Protein AF-A0A7M2ZUW9-F1 (afdb_monomer_lite)

Organism: Pseudomonas aeruginosa (NCBI:txid287)

Radius of gyration: 16.13 Å; chains: 1; bounding box: 37×54×38 Å

pLDDT: mean 88.54, std 17.33, range [37.97, 98.56]

Foldseek 3Di:
DDDPPPPPCPPCLPQDQWPAWAAAPWKIWTQGPDQPPLVVVQVVQVWDAQCDPPQPSHRTIIGTPVSCPVCVVVSVVVSCVSSVVSYNDDPVNSVVRVVVNVVVHDNCNPCPPVDD

Structure (mmCIF, N/CA/C/O backbone):
data_AF-A0A7M2ZUW9-F1
#
_entry.id   AF-A0A7M2ZUW9-F1
#
loop_
_atom_site.group_PDB
_atom_site.id
_atom_site.type_symbol
_atom_site.label_atom_id
_atom_site.label_alt_id
_atom_site.label_comp_id
_atom_site.label_asym_id
_atom_site.label_entity_id
_atom_site.label_seq_id
_atom_site.pdbx_PDB_ins_code
_atom_site.Cartn_x
_atom_site.Cartn_y
_atom_site.Cartn_z
_atom_site.occupancy
_atom_site.B_iso_or_equiv
_atom_site.auth_seq_id
_atom_site.auth_comp_id
_atom_site.auth_asym_id
_atom_site.auth_atom_id
_atom_site.pdbx_PDB_model_num
ATOM 1 N N . MET A 1 1 ? 0.324 41.805 22.490 1.00 40.81 1 MET A N 1
ATOM 2 C CA . MET A 1 1 ? 1.015 40.715 21.763 1.00 40.81 1 MET A CA 1
ATOM 3 C C . MET A 1 1 ? 0.076 39.527 21.674 1.00 40.81 1 MET A C 1
ATOM 5 O O . MET A 1 1 ? -0.196 38.891 22.684 1.00 40.81 1 MET A O 1
ATOM 9 N N . ASN A 1 2 ? -0.493 39.295 20.494 1.00 39.06 2 ASN A N 1
ATOM 10 C CA . ASN A 1 2 ? -1.457 38.225 20.265 1.00 39.06 2 ASN A CA 1
ATOM 11 C C . ASN A 1 2 ? -0.671 36.925 20.035 1.00 39.06 2 ASN A C 1
ATOM 13 O O . ASN A 1 2 ? 0.055 36.821 19.048 1.00 39.06 2 ASN A O 1
ATOM 17 N N . ARG A 1 3 ? -0.736 35.967 20.968 1.00 40.97 3 ARG A N 1
ATOM 18 C CA . ARG A 1 3 ? -0.115 34.648 20.773 1.00 40.97 3 ARG A CA 1
ATOM 19 C C . ARG A 1 3 ? -0.867 33.942 19.640 1.00 40.97 3 ARG A C 1
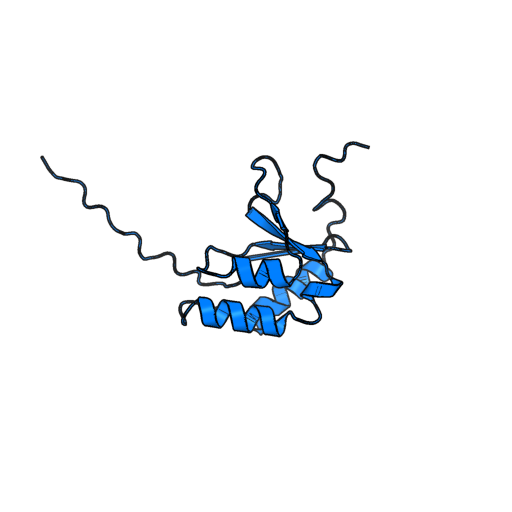ATOM 21 O O . ARG A 1 3 ? -2.083 33.787 19.768 1.00 40.97 3 ARG A O 1
ATOM 28 N N . PRO A 1 4 ? -0.203 33.496 18.561 1.00 43.94 4 PRO A N 1
ATOM 29 C CA . PRO A 1 4 ? -0.875 32.676 17.570 1.00 43.94 4 PRO A CA 1
ATOM 30 C C . PRO A 1 4 ? -1.297 31.381 18.263 1.00 43.94 4 PRO A C 1
ATOM 32 O O . PRO A 1 4 ? -0.465 30.601 18.728 1.00 43.94 4 PRO A O 1
ATOM 35 N N . ARG A 1 5 ? -2.613 31.180 18.393 1.00 48.50 5 ARG A N 1
ATOM 36 C CA . ARG A 1 5 ? -3.166 29.880 18.759 1.00 48.50 5 ARG A CA 1
ATOM 37 C C . ARG A 1 5 ? -2.689 28.903 17.693 1.00 48.50 5 ARG A C 1
ATOM 39 O O . ARG A 1 5 ? -3.037 29.057 16.524 1.00 48.50 5 ARG A O 1
ATOM 46 N N . LEU A 1 6 ? -1.899 27.916 18.109 1.00 50.28 6 LEU A N 1
ATOM 47 C CA . LEU A 1 6 ? -1.754 26.662 17.386 1.00 50.28 6 LEU A CA 1
ATOM 48 C C . LEU A 1 6 ? -3.166 26.106 17.226 1.00 50.28 6 LEU A C 1
ATOM 50 O O . LEU A 1 6 ? -3.722 25.484 18.129 1.00 50.28 6 LEU A O 1
ATOM 54 N N . VAL A 1 7 ? -3.781 26.410 16.088 1.00 43.12 7 VAL A N 1
ATOM 55 C CA . VAL A 1 7 ? -4.896 25.633 15.578 1.00 43.12 7 VAL A CA 1
ATOM 56 C C . VAL A 1 7 ? -4.293 24.256 15.368 1.00 43.12 7 VAL A C 1
ATOM 58 O O . VAL A 1 7 ? -3.577 24.023 14.394 1.00 43.12 7 VAL A O 1
ATOM 61 N N . ASN A 1 8 ? -4.507 23.364 16.333 1.00 37.97 8 ASN A N 1
ATOM 62 C CA . ASN A 1 8 ? -4.425 21.940 16.085 1.00 37.97 8 ASN A CA 1
ATOM 63 C C . ASN A 1 8 ? -5.299 21.703 14.852 1.00 37.97 8 ASN A C 1
ATOM 65 O O . ASN A 1 8 ? -6.524 21.712 14.945 1.00 37.97 8 ASN A O 1
ATOM 69 N N . ARG A 1 9 ? -4.679 21.544 13.678 1.00 40.56 9 ARG A N 1
ATOM 70 C CA . ARG A 1 9 ? -5.314 20.890 12.535 1.00 40.56 9 ARG A CA 1
ATOM 71 C C . ARG A 1 9 ? -5.502 19.428 12.920 1.00 40.56 9 ARG A C 1
ATOM 73 O O . ARG A 1 9 ? -4.834 18.545 12.400 1.00 40.56 9 ARG A O 1
ATOM 80 N N . THR A 1 10 ? -6.422 19.154 13.830 1.00 46.19 10 THR A N 1
ATOM 81 C CA . THR A 1 10 ? -7.003 17.829 14.062 1.00 46.19 10 THR A CA 1
ATOM 82 C C . THR A 1 10 ? -8.004 17.493 12.946 1.00 46.19 10 THR A C 1
ATOM 84 O O . THR A 1 10 ? -9.065 16.937 13.187 1.00 46.19 10 THR A O 1
ATOM 87 N N . SER A 1 11 ? -7.684 17.848 11.696 1.00 44.81 11 SER A N 1
ATOM 88 C CA . SER A 1 11 ? -8.588 17.791 10.535 1.00 44.81 11 SER A CA 1
ATOM 89 C C . SER A 1 11 ? -7.877 17.213 9.311 1.00 44.81 11 SER A C 1
ATOM 91 O O . SER A 1 11 ? -7.959 17.745 8.210 1.00 44.81 11 SER A O 1
ATOM 93 N N . ALA A 1 12 ? -7.105 16.153 9.511 1.00 52.25 12 ALA A N 1
ATOM 94 C CA . ALA A 1 12 ? -6.612 15.323 8.419 1.00 52.25 12 ALA A CA 1
ATOM 95 C C . ALA A 1 12 ? -6.783 13.858 8.810 1.00 52.25 12 ALA A C 1
ATOM 97 O O . ALA A 1 12 ? -5.845 13.069 8.774 1.00 52.25 12 ALA A O 1
ATOM 98 N N . THR A 1 13 ? -7.986 13.504 9.253 1.00 52.25 13 THR A N 1
ATOM 99 C CA . THR A 1 13 ? -8.409 12.112 9.216 1.00 52.25 13 THR A CA 1
ATOM 100 C C . THR A 1 13 ? -8.321 11.646 7.768 1.00 52.25 13 THR A C 1
ATOM 102 O O . THR A 1 13 ? -8.842 12.328 6.878 1.00 52.25 13 THR A O 1
ATOM 105 N N . PRO A 1 14 ? -7.581 10.566 7.483 1.00 57.66 14 PRO A N 1
ATOM 106 C CA . PRO A 1 14 ? -7.454 10.106 6.120 1.00 57.66 14 PRO A CA 1
ATOM 107 C C . PRO A 1 14 ? -8.813 9.583 5.664 1.00 57.66 14 PRO A C 1
ATOM 109 O O . PRO A 1 14 ? -9.235 8.500 6.046 1.00 57.66 14 PRO A O 1
ATOM 112 N N . SER A 1 15 ? -9.495 10.345 4.806 1.00 73.00 15 SER A N 1
ATOM 113 C CA . SER A 1 15 ? -10.738 9.894 4.169 1.00 73.00 15 SER A CA 1
ATOM 114 C C . SER A 1 15 ? -10.554 8.565 3.423 1.00 73.00 15 SER A C 1
ATOM 116 O O . SER A 1 15 ? -11.504 7.810 3.246 1.00 73.00 15 SER A O 1
ATOM 118 N N . THR A 1 16 ? -9.320 8.245 3.025 1.00 91.81 16 THR A N 1
ATOM 119 C CA . THR A 1 16 ? -8.957 7.029 2.293 1.00 91.81 16 THR A CA 1
ATOM 120 C C . THR A 1 16 ? -7.869 6.248 3.019 1.00 91.81 16 THR A C 1
ATOM 122 O O . THR A 1 16 ? -6.930 6.837 3.540 1.00 91.81 16 THR A O 1
ATOM 125 N N . LEU A 1 17 ? -7.969 4.920 3.041 1.00 96.00 17 LEU A N 1
ATOM 126 C CA . LEU A 1 17 ? -6.950 4.026 3.599 1.00 96.00 17 LEU A CA 1
ATOM 127 C C . LEU A 1 17 ? -5.789 3.819 2.615 1.00 96.00 17 LEU A C 1
ATOM 129 O O . LEU A 1 17 ? -4.635 3.739 3.022 1.00 96.00 17 LEU A O 1
ATOM 133 N N . LEU A 1 18 ? -6.083 3.791 1.314 1.00 97.50 18 LEU A N 1
ATOM 134 C CA . LEU A 1 18 ? -5.126 3.732 0.212 1.00 97.50 18 LEU A CA 1
ATOM 135 C C . LEU A 1 18 ? -5.380 4.904 -0.734 1.00 97.50 18 LEU A C 1
ATOM 137 O O . LEU A 1 18 ? -6.445 5.010 -1.337 1.00 97.50 18 LEU A O 1
ATOM 141 N N . GLN A 1 19 ? -4.384 5.777 -0.875 1.00 96.50 19 GLN A N 1
ATOM 142 C CA . GLN A 1 19 ? -4.460 6.945 -1.756 1.00 96.50 19 GLN A CA 1
ATOM 143 C C . GLN A 1 19 ? -4.116 6.594 -3.203 1.00 96.50 19 GLN A C 1
ATOM 145 O O . GLN A 1 19 ? -4.635 7.213 -4.130 1.00 96.50 19 GLN A O 1
ATOM 150 N N . ARG A 1 20 ? -3.183 5.655 -3.406 1.00 97.62 20 ARG A N 1
ATOM 151 C CA . ARG A 1 20 ? -2.727 5.234 -4.734 1.00 97.62 20 ARG A CA 1
ATOM 152 C C . ARG A 1 20 ? -2.006 3.895 -4.671 1.00 97.62 20 ARG A C 1
ATOM 154 O O . ARG A 1 20 ? -1.236 3.672 -3.740 1.00 97.62 20 ARG A O 1
ATOM 161 N N . ALA A 1 21 ? -2.193 3.077 -5.700 1.00 98.31 21 ALA A N 1
ATOM 162 C CA . ALA A 1 21 ? -1.370 1.909 -5.978 1.00 98.31 21 ALA A CA 1
ATOM 163 C C . ALA A 1 21 ? -0.662 2.074 -7.334 1.00 98.31 21 ALA A C 1
ATOM 165 O O . ALA A 1 21 ? -1.206 2.684 -8.256 1.00 98.31 21 ALA A O 1
ATOM 166 N N . ILE A 1 22 ? 0.558 1.559 -7.434 1.00 98.06 22 ILE A N 1
ATOM 167 C CA . ILE A 1 22 ? 1.347 1.405 -8.666 1.00 98.06 22 ILE A CA 1
ATOM 168 C C . ILE A 1 22 ? 1.855 -0.036 -8.677 1.00 98.06 22 ILE A C 1
ATOM 170 O O . ILE A 1 22 ? 2.053 -0.609 -7.609 1.00 98.06 22 ILE A O 1
ATOM 174 N N . PHE A 1 23 ? 2.041 -0.636 -9.846 1.00 98.38 23 PHE A N 1
ATOM 175 C CA . PHE A 1 23 ? 2.474 -2.024 -9.962 1.00 98.38 23 PHE A CA 1
ATOM 176 C C . PHE A 1 23 ? 3.455 -2.179 -11.123 1.00 98.38 23 PHE A C 1
ATOM 178 O O . PHE A 1 23 ? 3.162 -1.732 -12.231 1.00 98.38 23 PHE A O 1
ATOM 185 N N . ASP A 1 24 ? 4.601 -2.817 -10.882 1.00 96.56 24 ASP A N 1
ATOM 186 C CA . ASP A 1 24 ? 5.661 -2.978 -11.893 1.00 96.56 24 ASP A CA 1
ATO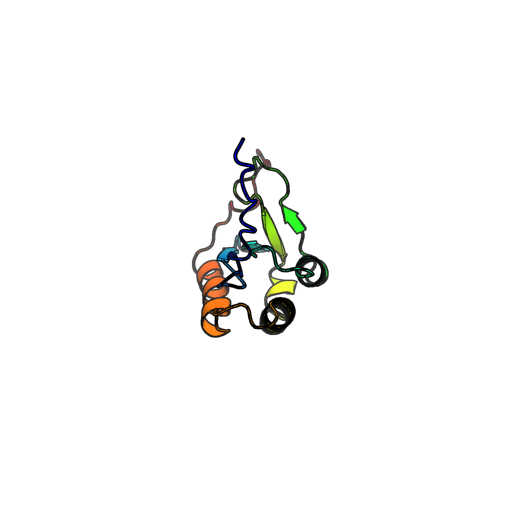M 187 C C . ASP A 1 24 ? 5.677 -4.354 -12.578 1.00 96.56 24 ASP A C 1
ATOM 189 O O . ASP A 1 24 ? 6.390 -4.557 -13.562 1.00 96.56 24 ASP A O 1
ATOM 193 N N . GLY A 1 25 ? 4.867 -5.295 -12.086 1.00 96.38 25 GLY A N 1
ATOM 194 C CA . GLY A 1 25 ? 4.855 -6.697 -12.514 1.00 96.38 25 GLY A CA 1
ATOM 195 C C . GLY A 1 25 ? 5.219 -7.677 -11.402 1.00 96.38 25 GLY A C 1
ATOM 196 O O . GLY A 1 25 ? 4.764 -8.823 -11.432 1.00 96.38 25 GLY A O 1
ATOM 197 N N . TYR A 1 26 ? 5.950 -7.214 -10.390 1.00 96.88 26 TYR A N 1
ATOM 198 C CA . TYR A 1 26 ? 6.452 -8.014 -9.275 1.00 96.88 26 TYR A CA 1
ATOM 199 C C . TYR A 1 26 ? 6.041 -7.434 -7.922 1.00 96.88 26 TYR A C 1
ATOM 201 O O . TYR A 1 26 ? 5.557 -8.168 -7.058 1.00 96.88 26 TYR A O 1
ATOM 209 N N . ASP A 1 27 ? 6.162 -6.122 -7.760 1.00 98.06 27 ASP A N 1
ATOM 210 C CA . ASP A 1 27 ? 5.888 -5.388 -6.537 1.00 98.06 27 ASP A CA 1
ATOM 211 C C . ASP A 1 27 ? 4.823 -4.312 -6.752 1.00 98.06 27 ASP A C 1
ATOM 213 O O . ASP A 1 27 ? 4.677 -3.720 -7.824 1.00 98.06 27 ASP A O 1
ATOM 217 N N . PHE A 1 28 ? 4.095 -4.023 -5.680 1.00 98.56 28 PHE A N 1
ATOM 218 C CA . PHE A 1 28 ? 3.199 -2.884 -5.584 1.00 98.56 28 PHE A CA 1
ATOM 219 C C . PHE A 1 28 ? 3.850 -1.729 -4.847 1.00 98.56 28 PHE A C 1
ATOM 221 O O . PHE A 1 28 ? 4.524 -1.920 -3.842 1.00 98.56 28 PHE A O 1
ATOM 228 N N . GLY A 1 29 ? 3.561 -0.515 -5.295 1.00 98.25 29 GLY A N 1
ATOM 229 C CA . GLY A 1 29 ? 3.794 0.718 -4.562 1.00 98.25 29 GLY A CA 1
ATOM 230 C C . GLY A 1 29 ? 2.485 1.198 -3.978 1.00 98.25 29 GLY A C 1
ATOM 231 O O . GLY A 1 29 ? 1.629 1.661 -4.726 1.00 98.25 29 GLY A O 1
ATOM 232 N N . LEU A 1 30 ? 2.341 1.152 -2.659 1.00 98.38 30 LEU A N 1
ATOM 233 C CA . LEU A 1 30 ? 1.146 1.589 -1.946 1.00 98.38 30 LEU A CA 1
ATOM 234 C C . LEU A 1 30 ? 1.393 2.928 -1.255 1.00 98.38 30 LEU A C 1
ATOM 236 O O . LEU A 1 30 ? 2.245 3.047 -0.371 1.00 98.38 30 LEU A O 1
ATOM 240 N N . LYS A 1 31 ? 0.615 3.944 -1.623 1.00 97.81 31 LYS A N 1
ATOM 241 C CA . LYS A 1 31 ? 0.583 5.221 -0.914 1.00 97.81 31 LYS A CA 1
ATOM 242 C C . LYS A 1 31 ? -0.501 5.177 0.151 1.00 97.81 31 LYS A C 1
ATOM 244 O O . LYS A 1 31 ? -1.676 5.407 -0.131 1.00 97.81 31 LYS A O 1
ATOM 249 N N . ILE A 1 32 ? -0.083 4.881 1.371 1.00 95.81 32 ILE A N 1
ATOM 250 C CA . ILE A 1 32 ? -0.939 4.854 2.557 1.00 95.81 32 ILE A CA 1
ATOM 251 C C . ILE A 1 32 ? -0.749 6.191 3.288 1.00 95.81 32 ILE A C 1
ATOM 253 O O . ILE A 1 32 ? 0.398 6.612 3.483 1.00 95.81 32 ILE A O 1
ATOM 257 N N . PRO A 1 33 ? -1.823 6.909 3.664 1.00 93.56 33 PRO A N 1
ATOM 258 C CA . PRO A 1 33 ? -1.678 8.081 4.512 1.00 93.56 33 PRO A CA 1
ATOM 259 C C . PRO A 1 33 ? -1.163 7.676 5.892 1.00 93.56 33 PRO A C 1
ATOM 261 O O . PRO A 1 33 ? -1.122 6.501 6.254 1.00 93.56 33 PRO A O 1
ATOM 264 N N . TYR A 1 34 ? -0.770 8.658 6.698 1.00 90.75 34 TYR A N 1
ATOM 265 C CA . TYR A 1 34 ? -0.387 8.352 8.067 1.00 90.75 34 TYR A CA 1
ATOM 266 C C . TYR A 1 34 ? -1.600 7.826 8.850 1.00 90.75 34 TYR A C 1
ATOM 268 O O . TYR A 1 34 ? -2.540 8.567 9.128 1.00 90.75 34 TYR A O 1
ATOM 276 N N . ILE A 1 35 ? -1.547 6.543 9.197 1.00 93.19 35 ILE A N 1
ATOM 277 C CA . ILE A 1 35 ? -2.471 5.846 10.090 1.00 93.19 35 ILE A CA 1
ATOM 278 C C . ILE A 1 35 ? -1.586 5.228 11.169 1.00 93.19 35 ILE A C 1
ATOM 280 O O . ILE A 1 35 ? -0.640 4.501 10.856 1.00 93.19 35 ILE A O 1
ATOM 284 N N . ALA A 1 36 ? -1.835 5.550 12.436 1.00 91.69 36 ALA A N 1
ATOM 285 C CA . ALA A 1 36 ? -1.011 5.040 13.524 1.00 91.69 36 ALA A CA 1
ATOM 286 C C . ALA A 1 36 ? -1.024 3.499 13.521 1.00 91.69 36 ALA A C 1
ATOM 288 O O . ALA A 1 36 ? -2.083 2.883 13.480 1.00 91.69 36 ALA A O 1
ATOM 289 N N . GLY A 1 37 ? 0.159 2.876 13.522 1.00 93.19 37 GLY A N 1
ATOM 290 C CA . GLY A 1 37 ? 0.311 1.416 13.512 1.00 93.19 37 GLY A CA 1
ATOM 291 C C . GLY A 1 37 ? 0.231 0.734 12.138 1.00 93.19 37 GLY A C 1
ATOM 292 O O . GLY A 1 37 ? 0.493 -0.466 12.059 1.00 93.19 37 GLY A O 1
ATOM 293 N N . SER A 1 38 ? -0.062 1.457 11.047 1.00 94.25 38 SER A N 1
ATOM 294 C CA . SER A 1 38 ? -0.144 0.856 9.700 1.00 94.25 38 SER A CA 1
ATOM 295 C C . SER A 1 38 ? 1.191 0.311 9.192 1.00 94.25 38 SER A C 1
ATOM 297 O O . SER A 1 38 ? 1.220 -0.641 8.416 1.00 94.25 38 SER A O 1
ATOM 299 N N . ASN A 1 39 ? 2.307 0.863 9.677 1.00 95.38 39 ASN A N 1
ATOM 300 C CA . ASN A 1 39 ? 3.648 0.373 9.376 1.00 95.38 39 ASN A CA 1
ATOM 301 C C . ASN A 1 39 ? 3.821 -1.105 9.741 1.00 95.38 39 ASN A C 1
ATOM 303 O O . ASN A 1 39 ? 4.447 -1.838 8.985 1.00 95.38 39 ASN A O 1
ATOM 307 N N . ARG A 1 40 ? 3.250 -1.562 10.861 1.00 96.50 40 ARG A N 1
ATOM 308 C CA . ARG A 1 40 ? 3.344 -2.964 11.276 1.00 96.50 40 ARG A CA 1
ATOM 309 C C . ARG A 1 40 ? 2.626 -3.890 10.295 1.00 96.50 40 ARG A C 1
ATOM 311 O O . ARG A 1 40 ? 3.220 -4.873 9.873 1.00 96.50 40 ARG A O 1
ATOM 318 N N . ALA A 1 41 ? 1.408 -3.530 9.886 1.00 96.12 41 ALA A N 1
ATOM 319 C CA . ALA A 1 41 ? 0.641 -4.305 8.909 1.00 96.12 41 ALA A CA 1
ATOM 320 C C . ALA A 1 41 ? 1.383 -4.427 7.564 1.00 96.12 41 ALA A C 1
ATOM 322 O O . ALA A 1 41 ? 1.396 -5.484 6.946 1.00 96.12 41 ALA A O 1
ATOM 323 N N . LEU A 1 42 ? 2.058 -3.360 7.126 1.00 97.44 42 LEU A N 1
ATOM 324 C CA . LEU A 1 42 ? 2.811 -3.367 5.868 1.00 97.44 42 LEU A CA 1
ATOM 325 C C . LEU A 1 42 ? 4.138 -4.130 5.981 1.00 97.44 42 LEU A C 1
ATOM 327 O O . LEU A 1 42 ? 4.525 -4.808 5.034 1.00 97.44 42 LEU A O 1
ATOM 331 N N . LEU A 1 43 ? 4.810 -4.078 7.134 1.00 97.38 43 LEU A N 1
ATOM 332 C CA . LEU A 1 43 ? 6.006 -4.884 7.405 1.00 97.38 43 LEU A CA 1
ATOM 333 C C . LEU A 1 43 ? 5.694 -6.388 7.445 1.00 97.38 43 LEU A C 1
ATOM 335 O O . LEU A 1 43 ? 6.486 -7.180 6.938 1.00 97.38 43 LEU A O 1
ATOM 339 N N . GLU A 1 44 ? 4.542 -6.788 7.991 1.00 96.88 44 GLU A N 1
ATOM 340 C CA . GLU A 1 44 ? 4.081 -8.188 8.010 1.00 96.88 44 GLU A CA 1
ATOM 341 C C . GLU A 1 44 ? 3.895 -8.747 6.582 1.00 96.88 44 GLU A C 1
ATOM 343 O O . GLU A 1 44 ? 4.197 -9.912 6.325 1.00 96.88 44 GLU A O 1
ATOM 348 N N . LEU A 1 45 ? 3.560 -7.887 5.613 1.00 97.12 45 LEU A N 1
ATOM 349 C CA . LEU A 1 45 ? 3.518 -8.214 4.181 1.00 97.12 45 LEU A CA 1
ATOM 350 C C . LEU A 1 45 ? 4.893 -8.157 3.488 1.00 97.12 45 LEU A C 1
ATOM 352 O O . LEU A 1 45 ? 4.972 -8.111 2.261 1.00 97.12 45 LEU A O 1
ATOM 356 N N . SER A 1 46 ? 5.992 -8.158 4.250 1.00 97.38 46 SER A N 1
ATOM 357 C CA . SER A 1 46 ? 7.360 -7.949 3.738 1.00 97.38 46 SER A CA 1
ATOM 358 C C . SER A 1 46 ? 7.534 -6.608 3.012 1.00 97.38 46 SER A C 1
ATOM 360 O O . SER A 1 46 ? 8.357 -6.482 2.105 1.00 97.38 46 SER A O 1
ATOM 362 N N . GLY A 1 47 ? 6.735 -5.608 3.385 1.00 97.31 47 GLY A N 1
ATOM 363 C CA . GLY A 1 47 ? 6.765 -4.286 2.787 1.00 97.31 47 GLY A CA 1
ATOM 364 C C . GLY A 1 47 ? 7.976 -3.465 3.223 1.00 97.31 47 GLY A C 1
ATOM 365 O O . GLY A 1 47 ? 8.432 -3.536 4.363 1.00 97.31 47 GLY A O 1
ATOM 366 N N . PHE A 1 48 ? 8.459 -2.621 2.320 1.00 95.81 48 PHE A N 1
ATOM 367 C CA . PHE A 1 48 ? 9.563 -1.698 2.546 1.00 95.81 48 PHE A CA 1
ATOM 368 C C . PHE A 1 48 ? 9.117 -0.254 2.311 1.00 95.81 48 PHE A C 1
ATOM 370 O O . PHE A 1 48 ? 8.549 0.069 1.267 1.00 95.81 48 PHE A O 1
ATOM 377 N N . PHE A 1 49 ? 9.393 0.637 3.264 1.00 97.25 49 PHE A N 1
ATOM 378 C CA . PHE A 1 49 ? 9.053 2.051 3.129 1.00 97.25 49 PHE A CA 1
ATOM 379 C C . PHE A 1 49 ? 10.135 2.820 2.363 1.00 97.25 49 PHE A C 1
ATOM 381 O O . PHE A 1 49 ? 11.285 2.894 2.794 1.00 97.25 49 PHE A O 1
ATOM 388 N N . ILE A 1 50 ? 9.753 3.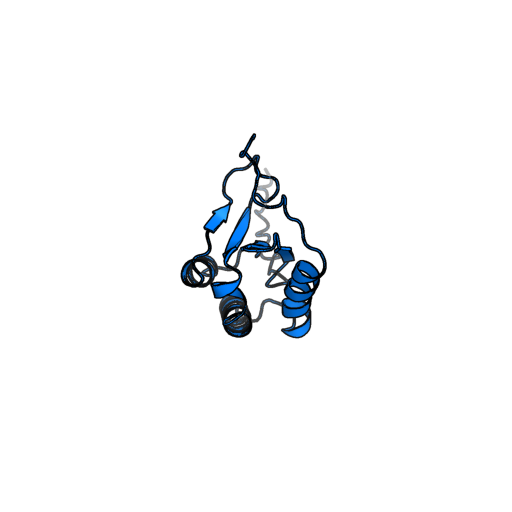456 1.256 1.00 96.69 50 ILE A N 1
ATOM 389 C CA . ILE A 1 50 ? 10.660 4.249 0.423 1.00 96.69 50 ILE A CA 1
ATOM 390 C C . ILE A 1 50 ? 10.856 5.628 1.061 1.00 96.69 50 ILE A C 1
ATOM 392 O O . ILE A 1 50 ? 10.054 6.548 0.879 1.00 96.69 50 ILE A O 1
ATOM 396 N N . SER A 1 51 ? 11.937 5.766 1.827 1.00 95.00 51 SER A N 1
ATOM 397 C CA . SER A 1 51 ? 12.277 6.980 2.579 1.00 95.00 51 SER A CA 1
ATOM 398 C C . SER A 1 51 ? 13.146 7.983 1.812 1.00 95.00 51 SER A C 1
ATOM 400 O O . SER A 1 51 ? 13.151 9.161 2.169 1.00 95.00 51 SER A O 1
ATOM 402 N N . ALA A 1 52 ? 13.857 7.543 0.767 1.00 93.50 52 ALA A N 1
ATOM 403 C CA . ALA A 1 52 ? 14.691 8.409 -0.068 1.00 93.50 52 ALA A CA 1
ATOM 404 C C . ALA A 1 52 ? 13.832 9.498 -0.727 1.00 93.50 52 ALA A C 1
ATOM 406 O O . ALA A 1 52 ? 12.829 9.188 -1.371 1.00 93.50 52 ALA A O 1
ATOM 407 N N . ARG A 1 53 ? 14.200 10.772 -0.545 1.00 92.88 53 ARG A N 1
ATOM 408 C CA . ARG A 1 53 ? 13.364 11.923 -0.936 1.00 92.88 53 ARG A CA 1
ATOM 409 C C . ARG A 1 53 ? 13.348 12.157 -2.440 1.00 92.88 53 ARG A C 1
ATOM 411 O O . ARG A 1 53 ? 12.377 12.692 -2.963 1.00 92.88 53 ARG A O 1
ATOM 418 N N . GLU A 1 54 ? 14.423 11.761 -3.098 1.00 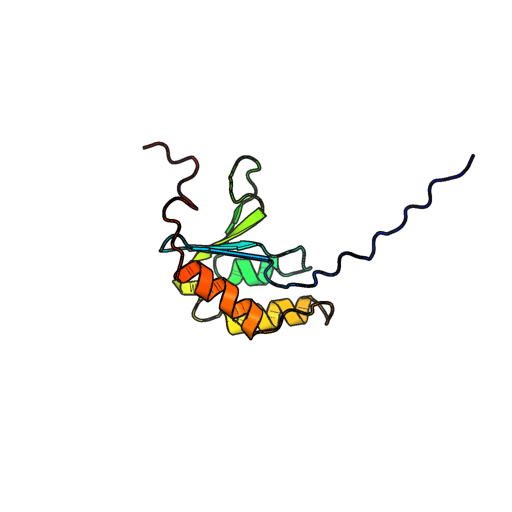92.25 54 GLU A N 1
ATOM 419 C CA . GLU A 1 54 ? 14.691 11.914 -4.522 1.00 92.25 54 GLU A CA 1
ATOM 420 C C . GLU A 1 54 ? 14.044 10.788 -5.339 1.00 92.25 54 GLU A C 1
ATOM 422 O O . GLU A 1 54 ? 13.896 10.906 -6.555 1.00 92.25 54 GLU A O 1
ATOM 427 N N . HIS A 1 55 ? 13.628 9.705 -4.674 1.00 93.62 55 HIS A N 1
ATOM 428 C CA . HIS A 1 55 ? 12.921 8.609 -5.317 1.00 93.62 55 HIS A CA 1
ATOM 429 C C . HIS A 1 55 ? 11.528 9.091 -5.781 1.00 93.62 55 HIS A C 1
ATOM 431 O O . HIS A 1 55 ? 10.780 9.643 -4.969 1.00 93.62 55 HIS A O 1
ATOM 437 N N . PRO A 1 56 ? 11.101 8.837 -7.035 1.00 94.25 56 PRO A N 1
ATOM 438 C CA . PRO A 1 56 ? 9.788 9.258 -7.545 1.00 94.25 56 PRO A CA 1
ATOM 439 C C . PRO A 1 56 ? 8.612 8.760 -6.693 1.00 94.25 56 PRO A C 1
ATOM 441 O O . PRO A 1 56 ? 7.609 9.445 -6.508 1.00 94.25 56 PRO A O 1
ATOM 444 N N . LEU A 1 57 ? 8.771 7.562 -6.128 1.00 96.25 57 LEU A N 1
ATOM 445 C CA . LEU A 1 57 ? 7.846 6.934 -5.177 1.00 96.25 57 LEU A CA 1
ATOM 446 C C . LEU A 1 57 ? 8.191 7.179 -3.697 1.00 96.25 57 LEU A C 1
ATOM 448 O O . LEU A 1 57 ? 7.873 6.357 -2.840 1.00 96.25 57 LEU A O 1
ATOM 452 N N . HIS A 1 58 ? 8.841 8.292 -3.364 1.00 96.31 58 HIS A N 1
ATOM 453 C CA . HIS A 1 58 ? 9.060 8.689 -1.974 1.00 96.31 58 HIS A CA 1
ATOM 454 C C . HIS A 1 58 ? 7.737 8.658 -1.181 1.00 96.31 58 HIS A C 1
ATOM 456 O O . HIS A 1 58 ? 6.716 9.208 -1.608 1.00 96.31 58 HIS A O 1
ATOM 462 N N . ARG A 1 59 ? 7.775 8.028 0.001 1.00 96.12 59 ARG A N 1
ATOM 463 C CA . ARG A 1 59 ? 6.642 7.759 0.910 1.00 96.12 59 ARG A CA 1
ATOM 464 C C . ARG A 1 59 ? 5.654 6.686 0.457 1.00 96.12 59 ARG A C 1
ATOM 466 O O . ARG A 1 59 ? 4.579 6.576 1.046 1.00 96.12 59 ARG A O 1
ATOM 473 N N . TYR A 1 60 ? 5.997 5.898 -0.552 1.00 98.25 60 TYR A N 1
ATOM 474 C CA . TYR A 1 60 ? 5.272 4.671 -0.853 1.00 98.25 60 TYR A CA 1
ATOM 475 C C . TYR A 1 60 ? 5.844 3.511 -0.043 1.00 98.25 60 TYR A C 1
ATOM 477 O O . TYR A 1 60 ? 7.018 3.496 0.331 1.00 98.25 60 TYR A O 1
ATOM 485 N N . TRP A 1 61 ? 5.002 2.515 0.184 1.00 98.25 61 TRP A N 1
ATOM 486 C CA . TRP A 1 61 ? 5.419 1.188 0.601 1.00 98.25 61 TRP A CA 1
ATOM 487 C C . TRP A 1 61 ? 5.564 0.305 -0.629 1.00 98.25 61 TRP A C 1
ATOM 489 O O . TRP A 1 61 ? 4.602 0.144 -1.374 1.00 98.25 61 TRP A O 1
ATOM 499 N N . ARG A 1 62 ? 6.748 -0.264 -0.843 1.00 97.94 62 ARG A N 1
ATOM 500 C CA . ARG A 1 62 ? 6.965 -1.330 -1.821 1.00 97.94 62 ARG A CA 1
ATOM 501 C C . ARG A 1 6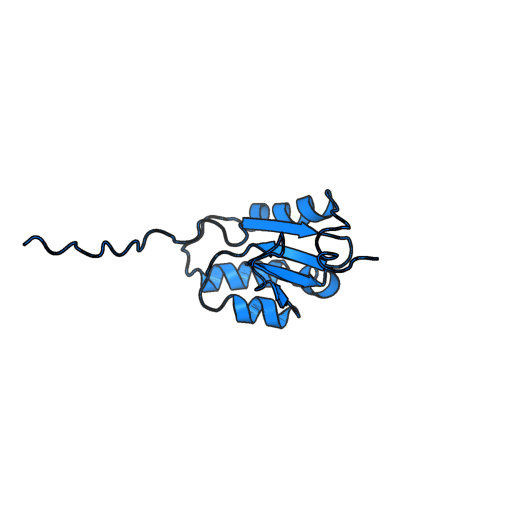2 ? 6.589 -2.659 -1.174 1.00 97.94 62 ARG A C 1
ATOM 503 O O . ARG A 1 62 ? 7.144 -2.976 -0.129 1.00 97.94 62 ARG A O 1
ATOM 510 N N . VAL A 1 63 ? 5.665 -3.414 -1.756 1.00 98.31 63 VAL A N 1
ATOM 511 C CA . VAL A 1 63 ? 5.167 -4.684 -1.204 1.00 98.31 63 VAL A CA 1
ATOM 512 C C . VAL A 1 63 ? 5.134 -5.751 -2.302 1.00 98.31 63 VAL A C 1
ATOM 514 O O . VAL A 1 63 ? 4.530 -5.496 -3.347 1.00 98.31 63 VAL A O 1
ATOM 517 N N . PRO A 1 64 ? 5.701 -6.952 -2.090 1.00 98.25 64 PRO A N 1
ATOM 518 C CA . PRO A 1 64 ? 5.649 -8.018 -3.085 1.00 98.25 64 PRO A CA 1
ATOM 519 C C . PRO A 1 64 ? 4.223 -8.442 -3.418 1.00 98.25 64 PRO A C 1
ATOM 521 O O . PRO A 1 64 ? 3.417 -8.707 -2.524 1.00 98.25 64 PRO A O 1
ATOM 524 N N . LYS A 1 65 ? 3.918 -8.608 -4.710 1.00 97.94 65 LYS A N 1
ATOM 525 C CA . LYS A 1 65 ? 2.608 -9.083 -5.189 1.00 97.94 65 LYS A CA 1
ATOM 526 C C . LYS A 1 65 ? 2.165 -10.367 -4.496 1.00 97.94 65 LYS A C 1
ATOM 528 O O . LYS A 1 65 ? 1.013 -10.475 -4.089 1.00 97.94 65 LYS A O 1
ATOM 533 N N . GLY A 1 66 ? 3.080 -11.331 -4.371 1.00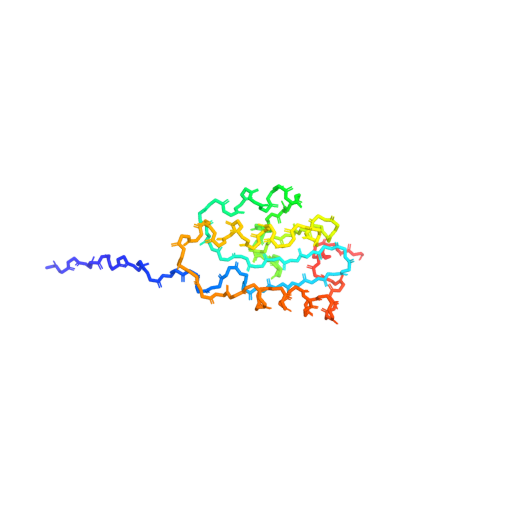 97.88 66 GLY A N 1
ATOM 534 C CA . GLY A 1 66 ? 2.803 -12.635 -3.763 1.00 97.88 66 GLY A CA 1
ATOM 535 C C . GLY A 1 66 ? 2.516 -12.581 -2.260 1.00 97.88 66 GLY A C 1
ATOM 536 O O . GLY A 1 66 ? 2.065 -13.576 -1.707 1.00 97.88 66 GLY A O 1
ATOM 537 N N . LYS A 1 67 ? 2.778 -11.443 -1.608 1.00 97.94 67 LYS A N 1
ATOM 538 C CA . LYS A 1 67 ? 2.406 -11.178 -0.215 1.00 97.94 67 LYS A CA 1
ATOM 539 C C . LYS A 1 67 ? 1.151 -10.321 -0.132 1.00 97.94 67 LYS A C 1
ATOM 541 O O . LYS A 1 67 ? 0.267 -10.623 0.648 1.00 97.94 67 LYS A O 1
ATOM 546 N N . LEU A 1 68 ? 1.044 -9.291 -0.972 1.00 98.19 68 LEU A N 1
ATOM 547 C CA . LEU A 1 68 ? -0.089 -8.374 -0.931 1.00 98.19 68 LEU A CA 1
ATOM 548 C C . LEU A 1 68 ? -1.405 -9.018 -1.379 1.00 98.19 68 LEU A C 1
ATOM 550 O O . LEU A 1 68 ? -2.409 -8.845 -0.704 1.00 98.19 68 LEU A O 1
ATOM 554 N N . LEU A 1 69 ? -1.431 -9.691 -2.535 1.00 98.06 69 LEU A N 1
ATOM 555 C CA . LEU A 1 69 ? -2.699 -10.124 -3.135 1.00 98.06 69 LEU A CA 1
ATOM 556 C C . LEU A 1 69 ? -3.459 -11.171 -2.307 1.00 98.06 69 LEU A C 1
ATOM 558 O O . LEU A 1 69 ? -4.677 -11.030 -2.214 1.00 98.06 69 LEU A O 1
ATOM 562 N N . PRO A 1 70 ? -2.804 -12.186 -1.707 1.00 98.25 70 PRO A N 1
ATOM 563 C CA . PRO A 1 70 ? -3.503 -13.141 -0.848 1.00 98.25 70 PRO A CA 1
ATOM 564 C C . PRO A 1 70 ? -4.134 -12.504 0.396 1.00 98.25 70 PRO A C 1
ATOM 566 O O . PRO A 1 70 ? -5.182 -12.964 0.827 1.00 98.25 70 PRO A O 1
ATOM 569 N N . ASP A 1 71 ? -3.522 -11.438 0.923 1.00 97.81 71 ASP A N 1
ATOM 570 C CA . ASP A 1 71 ? -3.896 -10.809 2.195 1.00 97.81 71 ASP A CA 1
ATOM 571 C C . ASP A 1 71 ? -4.501 -9.402 2.004 1.00 97.81 71 ASP A C 1
ATOM 573 O O . ASP A 1 71 ? -4.499 -8.576 2.922 1.00 97.81 71 ASP A O 1
ATOM 577 N N . LEU A 1 72 ? -4.988 -9.077 0.800 1.00 98.38 72 LEU A N 1
ATOM 578 C CA . LEU A 1 72 ? -5.420 -7.717 0.461 1.00 98.38 72 LEU A CA 1
ATOM 579 C C . LEU A 1 72 ? -6.631 -7.263 1.292 1.00 98.38 72 LEU A C 1
ATOM 581 O O . LEU A 1 72 ? -6.694 -6.112 1.729 1.00 98.38 72 LEU A O 1
ATOM 585 N N . ASP A 1 73 ? -7.581 -8.168 1.515 1.00 98.12 73 ASP A N 1
ATOM 586 C CA . ASP A 1 73 ? -8.765 -7.955 2.351 1.00 98.12 73 ASP A CA 1
ATOM 587 C C . ASP A 1 73 ? -8.385 -7.785 3.824 1.00 98.12 73 ASP A C 1
ATOM 589 O O . ASP A 1 73 ? -8.866 -6.879 4.508 1.00 98.12 73 ASP A O 1
ATOM 593 N N . THR A 1 74 ? -7.446 -8.599 4.292 1.00 98.06 74 THR A N 1
ATOM 594 C CA . THR A 1 74 ? -6.893 -8.550 5.641 1.00 98.06 74 THR A CA 1
ATOM 595 C C . THR A 1 74 ? -6.181 -7.221 5.877 1.00 98.06 74 THR A C 1
ATOM 597 O O . THR A 1 74 ? -6.413 -6.575 6.902 1.00 98.06 74 THR A O 1
ATOM 600 N N . LEU A 1 75 ? -5.387 -6.746 4.909 1.00 98.06 75 LEU A N 1
ATOM 601 C CA . LEU A 1 75 ? -4.755 -5.429 4.966 1.00 98.06 75 LEU A CA 1
ATOM 602 C C . LEU A 1 75 ? -5.799 -4.310 5.047 1.00 98.06 75 LEU A C 1
ATOM 604 O O . LEU A 1 75 ? -5.664 -3.428 5.895 1.00 98.06 75 LEU A O 1
ATOM 608 N N . TYR A 1 76 ? -6.837 -4.338 4.204 1.00 97.94 76 TYR A N 1
ATOM 609 C CA . TYR A 1 76 ? -7.917 -3.348 4.257 1.00 97.94 76 TYR A CA 1
ATOM 610 C C . TYR A 1 76 ? -8.570 -3.306 5.636 1.00 97.94 76 TYR A C 1
ATOM 612 O O . TYR A 1 76 ? -8.624 -2.242 6.251 1.00 97.94 76 TYR A O 1
ATOM 620 N N . ASN A 1 77 ? -9.007 -4.460 6.146 1.00 97.38 77 ASN A N 1
ATOM 621 C CA . ASN A 1 77 ? -9.681 -4.555 7.438 1.00 97.38 77 ASN A CA 1
ATOM 622 C C . ASN A 1 77 ? -8.784 -4.050 8.571 1.00 97.38 77 ASN A C 1
ATOM 624 O O . ASN A 1 77 ? -9.235 -3.293 9.428 1.00 97.38 77 ASN A O 1
ATOM 628 N N . ARG A 1 78 ? -7.490 -4.390 8.539 1.00 96.81 78 ARG A N 1
ATOM 629 C CA . ARG A 1 78 ? -6.527 -3.924 9.537 1.00 96.81 78 ARG A CA 1
ATOM 630 C C . ARG A 1 78 ? -6.327 -2.412 9.486 1.00 96.81 78 ARG A C 1
ATOM 632 O O . ARG A 1 78 ? -6.272 -1.767 10.529 1.00 96.81 78 ARG A O 1
ATOM 639 N N . LEU A 1 79 ? -6.217 -1.828 8.294 1.00 96.56 79 LEU A N 1
ATOM 640 C CA . LEU A 1 79 ? -6.108 -0.375 8.134 1.00 96.56 79 LEU A CA 1
ATOM 641 C C . LEU A 1 79 ? -7.397 0.337 8.566 1.00 96.56 79 LEU A C 1
ATOM 643 O O . LEU A 1 79 ? -7.319 1.379 9.214 1.00 96.56 79 LEU A O 1
ATOM 647 N N . ALA A 1 80 ? -8.562 -0.229 8.247 1.00 95.62 80 ALA A N 1
ATOM 648 C CA . ALA A 1 80 ? -9.870 0.281 8.646 1.00 95.62 80 ALA A CA 1
ATOM 649 C C . ALA A 1 80 ? -10.042 0.284 10.174 1.00 95.62 80 ALA A C 1
ATOM 651 O O . ALA A 1 80 ? -10.491 1.284 10.740 1.00 95.62 80 ALA A O 1
ATOM 652 N N . GLU A 1 81 ? -9.632 -0.802 10.836 1.00 95.31 81 GLU A N 1
ATOM 653 C CA . GLU A 1 81 ? -9.614 -0.938 12.296 1.00 95.31 81 GLU A CA 1
ATOM 654 C C . GLU A 1 81 ? -8.692 0.108 12.933 1.00 95.31 81 GLU A C 1
ATOM 656 O O . GLU A 1 81 ? -9.116 0.860 13.810 1.00 95.31 81 GLU A O 1
ATOM 661 N N . LEU A 1 82 ? -7.455 0.228 12.438 1.00 94.94 82 LEU A N 1
ATOM 662 C CA . LEU A 1 82 ? -6.484 1.218 12.918 1.00 94.94 82 LEU A CA 1
ATOM 663 C C . LEU A 1 82 ? -6.946 2.665 12.698 1.00 94.94 82 LEU A C 1
ATOM 665 O O . LEU A 1 82 ? -6.606 3.549 13.483 1.00 94.94 82 LEU A O 1
ATOM 669 N N . ALA A 1 83 ? -7.724 2.922 11.645 1.00 92.44 83 ALA A N 1
ATOM 670 C CA . ALA A 1 83 ? -8.317 4.228 11.388 1.00 92.44 83 ALA A CA 1
ATOM 671 C C . ALA A 1 83 ? -9.483 4.557 12.340 1.00 92.44 83 ALA A C 1
ATOM 673 O O . ALA A 1 83 ? -9.932 5.701 12.355 1.00 92.44 83 ALA A O 1
ATOM 674 N N . GLY A 1 84 ? -9.991 3.599 13.125 1.00 87.94 84 GLY A N 1
ATOM 675 C CA . GLY A 1 84 ? -10.993 3.850 14.167 1.00 87.94 84 GLY A CA 1
ATOM 676 C C . GLY A 1 84 ? -12.284 4.490 13.647 1.00 87.94 84 GLY A C 1
ATOM 677 O O . GLY A 1 84 ? -12.840 5.369 14.299 1.00 87.94 84 GLY A O 1
ATOM 678 N N . GLY A 1 85 ? -12.727 4.115 12.441 1.00 81.44 85 GLY A N 1
ATOM 679 C CA . GLY A 1 85 ? -13.910 4.698 11.789 1.00 81.44 85 GLY A CA 1
ATOM 680 C C . GLY A 1 85 ? -13.687 6.077 11.155 1.00 81.44 85 GLY A C 1
ATOM 681 O O . GLY A 1 85 ? -14.615 6.662 10.607 1.00 81.44 85 GLY A O 1
ATOM 682 N N . LEU A 1 86 ? -12.457 6.593 11.169 1.00 86.31 86 LEU A N 1
ATOM 683 C CA . LEU A 1 86 ? -12.092 7.882 10.579 1.00 86.31 86 LEU A CA 1
ATOM 684 C C . LEU A 1 86 ? -11.672 7.767 9.105 1.00 86.31 86 LEU A C 1
ATOM 686 O O . LEU A 1 86 ? -10.751 8.455 8.665 1.00 86.31 86 LEU A O 1
ATOM 690 N N . HIS A 1 87 ? -12.341 6.895 8.352 1.00 91.62 87 HIS A N 1
ATOM 691 C CA . HIS A 1 87 ? -12.157 6.705 6.914 1.00 91.62 87 HIS A CA 1
ATOM 692 C C . HIS A 1 87 ? -13.524 6.559 6.230 1.00 91.62 87 HIS A C 1
ATOM 694 O O . HIS A 1 87 ? -14.490 6.133 6.856 1.00 91.62 87 HIS A O 1
ATOM 700 N N . SER A 1 88 ? -13.610 6.903 4.945 1.00 91.62 88 SER A N 1
ATOM 701 C CA . SER A 1 88 ? -14.822 6.744 4.126 1.00 91.62 88 SER A CA 1
ATOM 702 C C . SER A 1 88 ? -14.640 5.777 2.955 1.00 91.62 88 SER A C 1
ATOM 704 O O . SER A 1 88 ? -15.609 5.471 2.271 1.00 91.62 88 SER A O 1
ATOM 706 N N . GLN A 1 89 ? -13.410 5.318 2.701 1.00 94.94 89 GLN A N 1
ATOM 707 C CA . GLN A 1 89 ? -13.107 4.410 1.596 1.00 94.94 89 GLN A CA 1
ATOM 708 C C . GLN A 1 89 ? -13.648 3.002 1.861 1.00 94.94 89 GLN A C 1
ATOM 710 O O . GLN A 1 89 ? -13.223 2.309 2.787 1.00 94.94 89 GLN A O 1
ATOM 715 N N . SER A 1 90 ? -14.557 2.568 0.998 1.00 96.31 90 SER A N 1
ATOM 716 C CA . SER A 1 90 ? -15.093 1.211 0.992 1.00 96.31 90 SER A CA 1
ATOM 717 C C . SER A 1 90 ? -14.064 0.187 0.505 1.00 96.31 90 SER A C 1
ATOM 719 O O . SER A 1 90 ? -13.115 0.520 -0.211 1.00 96.31 90 SER A O 1
ATOM 721 N N . TRP A 1 91 ? -14.298 -1.089 0.826 1.00 97.62 91 TRP A N 1
ATOM 722 C CA . TRP A 1 91 ? -13.507 -2.205 0.298 1.00 97.62 91 TRP A CA 1
ATOM 723 C C . TRP A 1 91 ? -13.412 -2.177 -1.233 1.00 97.62 91 TRP A C 1
ATOM 725 O O . TRP A 1 91 ? -12.326 -2.312 -1.784 1.00 97.62 91 TRP A O 1
ATOM 735 N N . ARG A 1 92 ? -14.532 -1.928 -1.924 1.00 97.88 92 ARG A N 1
ATOM 736 C CA . ARG A 1 92 ? -14.584 -1.897 -3.394 1.00 97.88 92 ARG A CA 1
ATOM 737 C C . ARG A 1 92 ? -13.709 -0.795 -3.989 1.00 97.88 92 ARG A C 1
ATOM 739 O O . ARG A 1 92 ? -13.064 -1.006 -5.010 1.00 97.88 92 ARG A O 1
ATOM 746 N N . GLU A 1 93 ? -13.695 0.387 -3.381 1.00 97.50 93 GLU A N 1
ATOM 747 C CA . GLU A 1 93 ? -12.836 1.489 -3.830 1.00 97.50 93 GLU A CA 1
ATOM 748 C C . GLU A 1 93 ? -11.361 1.189 -3.559 1.00 97.50 93 GLU A C 1
ATOM 750 O O . GLU A 1 93 ? -10.507 1.485 -4.391 1.00 97.50 93 GLU A O 1
ATOM 755 N N . PHE A 1 94 ? -11.061 0.579 -2.411 1.00 98.19 94 PHE A N 1
ATOM 756 C CA . PHE A 1 94 ? -9.711 0.158 -2.055 1.00 98.19 94 PHE A CA 1
ATOM 757 C C . PHE A 1 94 ? -9.176 -0.913 -3.017 1.00 98.19 94 PHE A C 1
ATOM 759 O O . PHE A 1 94 ? -8.094 -0.739 -3.581 1.00 98.19 94 PHE A O 1
ATOM 766 N N . SER A 1 95 ? -9.931 -1.993 -3.249 1.00 98.44 95 SER A N 1
ATOM 767 C CA . SER A 1 95 ? -9.517 -3.094 -4.127 1.00 98.44 95 SER A CA 1
ATOM 768 C C . SER A 1 95 ? -9.403 -2.641 -5.584 1.00 98.44 95 SER A C 1
ATOM 770 O O . SER A 1 95 ? -8.435 -2.988 -6.257 1.00 98.44 95 SER A O 1
ATOM 772 N N . SER A 1 96 ? -10.307 -1.767 -6.041 1.00 98.31 96 SER A N 1
ATOM 773 C CA . SER A 1 96 ? -10.277 -1.193 -7.392 1.00 98.31 96 SER A CA 1
ATOM 774 C C . SER A 1 96 ? -8.986 -0.419 -7.686 1.00 98.31 96 SER A C 1
ATOM 776 O O . SER A 1 96 ? -8.482 -0.472 -8.807 1.00 98.31 96 SER A O 1
ATOM 778 N N . LEU A 1 97 ? -8.385 0.255 -6.696 1.00 98.38 97 LEU A N 1
ATOM 779 C CA . LEU A 1 97 ? -7.080 0.906 -6.882 1.00 98.38 97 LEU A CA 1
ATOM 780 C C . LEU A 1 97 ? -5.968 -0.109 -7.173 1.00 98.38 97 LEU A C 1
ATOM 782 O O . LEU A 1 97 ? -5.111 0.153 -8.017 1.00 98.38 97 LEU A O 1
ATOM 786 N N . VAL A 1 98 ? -5.982 -1.258 -6.495 1.00 98.44 98 VAL A N 1
ATOM 787 C CA . VAL A 1 98 ? -5.004 -2.335 -6.704 1.00 98.44 98 VAL A CA 1
ATOM 788 C C . VAL A 1 98 ? -5.228 -3.017 -8.051 1.00 98.44 98 VAL A C 1
ATOM 790 O O . VAL A 1 98 ? -4.279 -3.182 -8.814 1.00 98.44 98 VAL A O 1
ATOM 793 N N . GLU A 1 99 ? -6.478 -3.325 -8.394 1.00 98.25 99 GLU A N 1
ATOM 794 C CA . GLU A 1 99 ? -6.854 -3.890 -9.696 1.00 98.25 99 GLU A CA 1
ATOM 795 C C . GLU A 1 99 ? -6.474 -2.952 -10.851 1.00 98.25 99 GLU A C 1
ATOM 797 O O . GLU A 1 99 ? -5.869 -3.378 -11.836 1.00 98.25 99 GLU A O 1
ATOM 802 N N . SER A 1 100 ? -6.748 -1.653 -10.705 1.00 98.12 100 SER A N 1
ATOM 803 C CA . SER A 1 100 ? -6.385 -0.633 -11.696 1.00 98.12 100 SER A CA 1
ATOM 804 C C . SER A 1 100 ? -4.871 -0.524 -11.865 1.00 98.12 100 SER A C 1
ATOM 806 O O . SER A 1 100 ? -4.385 -0.397 -12.989 1.00 98.12 100 SER A O 1
ATOM 808 N N . ALA A 1 101 ? -4.107 -0.615 -10.771 1.00 98.06 101 ALA A N 1
ATOM 809 C CA . ALA A 1 101 ? -2.650 -0.657 -10.840 1.00 98.06 101 ALA A CA 1
ATOM 810 C C . ALA A 1 101 ? -2.162 -1.906 -11.589 1.00 98.06 101 ALA A C 1
ATOM 812 O O . ALA A 1 101 ? -1.270 -1.801 -12.426 1.00 98.06 101 ALA A O 1
ATOM 813 N N . GLN A 1 102 ? -2.778 -3.072 -11.360 1.00 97.62 102 GLN A N 1
ATOM 814 C CA . GLN A 1 102 ? -2.454 -4.289 -12.111 1.00 97.62 102 GLN A CA 1
ATOM 815 C C . GLN A 1 102 ? -2.754 -4.165 -13.609 1.00 97.62 102 GLN A C 1
ATOM 817 O O . GLN A 1 102 ? -1.998 -4.699 -14.421 1.00 97.62 102 GLN A O 1
ATOM 822 N N . ALA A 1 103 ? -3.829 -3.466 -13.975 1.00 97.31 103 ALA A N 1
ATOM 823 C CA . ALA A 1 103 ? -4.204 -3.229 -15.367 1.00 97.31 103 ALA A CA 1
ATOM 824 C C . ALA A 1 103 ? -3.298 -2.201 -16.075 1.00 97.31 103 ALA A C 1
ATOM 826 O O . ALA A 1 103 ? -3.181 -2.231 -17.298 1.00 97.31 103 ALA A O 1
ATOM 827 N N . SER A 1 104 ? -2.641 -1.313 -15.322 1.00 94.94 104 SER A N 1
ATOM 828 C CA . SER A 1 104 ? -1.776 -0.242 -15.833 1.00 94.94 104 SER A CA 1
ATOM 829 C C . SER A 1 104 ? -0.334 -0.399 -15.338 1.00 94.94 104 SER A C 1
ATOM 831 O O . SER A 1 104 ? 0.170 0.421 -14.569 1.00 94.94 104 SER A O 1
ATOM 833 N N . LEU A 1 105 ? 0.321 -1.462 -15.803 1.00 94.31 105 LEU A N 1
ATOM 834 C CA . LEU A 1 105 ? 1.689 -1.834 -15.442 1.00 94.31 105 LEU A CA 1
ATOM 835 C C . LEU A 1 105 ? 2.712 -0.714 -15.725 1.00 94.31 105 LEU A C 1
ATOM 837 O O . LEU A 1 105 ? 2.861 -0.283 -16.869 1.00 94.31 105 LEU A O 1
ATOM 841 N N . ASP A 1 106 ? 3.494 -0.337 -14.713 1.00 95.25 106 ASP A N 1
ATOM 842 C CA . ASP A 1 106 ? 4.645 0.566 -14.831 1.00 95.25 106 ASP A CA 1
ATOM 843 C C . ASP A 1 106 ? 5.940 -0.166 -14.452 1.00 95.25 106 ASP A C 1
ATOM 845 O O . ASP A 1 106 ? 6.366 -0.178 -13.297 1.00 95.25 106 ASP A O 1
ATOM 849 N N . ARG A 1 107 ? 6.587 -0.777 -15.452 1.00 93.94 107 ARG A N 1
ATOM 850 C CA . ARG A 1 107 ? 7.799 -1.601 -15.268 1.00 93.94 107 ARG A CA 1
ATOM 851 C C . ARG A 1 107 ? 8.996 -0.838 -14.699 1.00 93.94 107 ARG A C 1
ATOM 853 O O . ARG A 1 107 ? 9.965 -1.469 -14.292 1.00 93.94 107 ARG A O 1
ATOM 860 N N . GLN A 1 108 ? 8.968 0.493 -14.723 1.00 92.62 108 GLN A N 1
ATOM 861 C CA . GLN A 1 108 ? 10.082 1.335 -14.285 1.00 92.62 108 GLN A CA 1
ATOM 862 C C . GLN A 1 108 ? 9.876 1.889 -12.868 1.00 92.62 108 GLN A C 1
ATOM 864 O O . GLN A 1 108 ? 10.766 2.542 -12.325 1.00 92.62 108 GLN A O 1
ATOM 869 N N . ALA A 1 109 ? 8.735 1.596 -12.234 1.00 91.81 109 ALA A N 1
ATOM 870 C CA . ALA A 1 109 ? 8.352 2.149 -10.937 1.00 91.81 109 ALA A CA 1
ATOM 871 C C . ALA A 1 109 ? 9.405 1.937 -9.828 1.00 91.81 109 ALA A C 1
ATOM 873 O O . ALA A 1 109 ? 9.569 2.801 -8.963 1.00 91.81 109 ALA A O 1
ATOM 874 N N . PHE A 1 110 ? 10.144 0.820 -9.862 1.00 92.88 110 PHE A N 1
ATOM 875 C CA . PHE A 1 110 ? 11.140 0.457 -8.844 1.00 92.88 110 PHE A CA 1
ATOM 876 C C . PHE A 1 110 ? 12.564 0.253 -9.373 1.00 92.88 110 PHE A C 1
ATOM 878 O O . PHE A 1 110 ? 13.392 -0.343 -8.684 1.00 92.88 110 PHE A O 1
ATOM 885 N N . THR A 1 111 ? 12.875 0.768 -10.564 1.00 90.06 111 THR A N 1
ATOM 886 C CA . THR A 1 111 ? 14.231 0.723 -11.143 1.00 90.06 111 THR A CA 1
ATOM 887 C C . THR A 1 111 ? 15.011 2.021 -10.909 1.00 90.06 111 THR A C 1
ATOM 889 O O . THR A 1 111 ? 16.067 2.237 -11.497 1.00 90.06 111 THR A O 1
ATOM 892 N N . TRP A 1 112 ? 14.504 2.927 -10.070 1.00 84.56 112 TRP A N 1
ATOM 893 C CA . TRP A 1 112 ? 15.170 4.197 -9.786 1.00 84.56 112 TRP A CA 1
ATOM 894 C C . TRP A 1 112 ? 16.544 3.982 -9.137 1.00 84.56 112 TRP A C 1
ATOM 896 O O . TRP A 1 112 ? 16.692 3.183 -8.214 1.00 84.56 112 TRP A O 1
ATOM 906 N N . GLY A 1 113 ? 17.555 4.701 -9.626 1.00 79.88 113 GLY A N 1
ATOM 907 C CA . GLY A 1 113 ? 18.945 4.541 -9.188 1.00 79.88 113 GLY A CA 1
ATOM 908 C C . GLY A 1 113 ? 19.650 3.308 -9.766 1.00 79.88 113 GLY A C 1
ATOM 909 O O . GLY A 1 113 ? 20.872 3.225 -9.675 1.00 79.88 113 GLY A O 1
ATOM 910 N N . MET A 1 114 ? 18.924 2.395 -10.423 1.00 76.50 114 MET A N 1
ATOM 911 C CA . MET A 1 114 ? 19.512 1.365 -11.278 1.00 76.50 114 MET A CA 1
ATOM 912 C C . MET A 1 114 ? 19.766 1.981 -12.656 1.00 76.50 114 MET A C 1
ATOM 914 O O . MET A 1 114 ? 18.977 1.834 -13.586 1.00 76.50 114 MET A O 1
ATOM 918 N N . LEU A 1 115 ? 20.853 2.746 -12.761 1.00 60.69 115 LEU A N 1
ATOM 919 C CA . LEU A 1 115 ? 21.468 3.019 -14.057 1.00 60.69 115 LEU A CA 1
ATOM 920 C C . LEU A 1 115 ? 22.047 1.687 -14.555 1.00 60.69 115 LEU A C 1
ATOM 922 O O . LEU A 1 115 ? 22.903 1.114 -13.880 1.00 60.69 115 LEU A O 1
ATOM 926 N N . LEU A 1 116 ? 21.526 1.177 -15.673 1.00 52.25 116 LEU A N 1
ATOM 927 C CA . LEU A 1 116 ? 22.221 0.163 -16.471 1.00 52.25 116 LEU A CA 1
ATOM 928 C C . LEU A 1 116 ? 23.378 0.818 -17.227 1.00 52.25 116 LEU A C 1
ATOM 930 O O . LEU A 1 116 ? 23.170 1.948 -17.729 1.00 52.25 116 LEU A O 1
#

Sequence (116 aa):
MNRPRLVNRTSATPSTLLQRAIFDGYDFGLKIPYIAGSNRALLELSGFFISAREHPLHRYWRVPKGKLLPDLDTLYNRLAELAGGLHSQSWREFSSLVESAQASLDRQAFTWGMLL

Secondary structure (DSSP, 8-state):
--------------S-S-SEEEE-SSEEEEE----TTHHHHHHHTT-EE---TTSTTTTPEEEEHHHHTTTHHHHHHHHHHHTTT-----HHHHHHHHHHHHHS--TTTT-TT---